Protein AF-A0A1Y3AWX9-F1 (afdb_monomer)

Organism: Euroglyphus maynei (NCBI:txid6958)

Secondary structure (DSSP, 8-state):
-HHHHHHHHHHHT---TTS-TT---S-------HHHHHHHHHHTT---SSPPPTT-EEEEEEE-SSTTSPPEEEEEEE--TT---PEEE--TTSPSS-BHHHHHHHHGGG--S-HHHHHHHHS---GGG--

Solvent-accessible surface area (backbone atoms only — not comparable to full-atom values): 8234 Å² total; per-residue (Å²): 115,81,37,51,55,48,44,50,50,53,59,76,70,44,88,50,86,81,68,50,103,68,70,83,68,95,73,86,86,83,88,82,58,48,69,55,53,46,50,52,31,43,78,52,66,60,53,85,89,64,84,54,40,75,75,40,42,80,46,80,45,81,46,62,91,47,98,88,46,81,40,31,50,49,39,32,38,28,65,40,70,94,52,93,72,58,44,78,55,72,42,79,72,33,62,86,82,23,32,44,70,45,44,52,61,57,46,48,91,50,38,62,90,50,63,68,62,48,45,62,68,76,65,58,72,74,68,80,80,81,113

Sequence (131 aa):
MFGEIFQQLNVHFGNDSSQSKNNLHQIYIYSTHDEWLAQFLSAMKVYNNIPPSFGATVMLEVYQHSPNDEPYFKGFYLNATETQHAYPLQFPDCTEPCTLSKFHQSIKDLIIEDPEKLLKHECYIDIKKCL

InterPro domains:
  IPR000560 Histidine phosphatase superfamily, clade-2 [PF00328] (4-74)
  IPR029033 Histidine phosphatase superfamily [G3DSA:3.40.50.1240] (1-126)
  IPR029033 Histidine phosphatase superfamily [SSF53254] (2-120)
  IPR050645 Histidine Acid Phosphatase [PTHR11567] (17-130)

Mean predicted aligned error: 7.86 Å

Radius of gyration: 17.34 Å; Cα contacts (8 Å, |Δi|>4): 131; chains: 1; bounding box: 55×42×38 Å

pLDDT: mean 83.25, std 14.37, range [39.47, 96.25]

Structure (mmCIF, N/CA/C/O backbone):
data_AF-A0A1Y3AWX9-F1
#
_entry.id   AF-A0A1Y3AWX9-F1
#
loop_
_atom_site.group_PDB
_atom_site.id
_atom_site.type_symbol
_atom_site.label_atom_id
_atom_site.label_alt_id
_atom_site.label_comp_id
_atom_site.label_asym_id
_atom_site.label_entity_id
_atom_site.label_seq_id
_atom_site.pdbx_PDB_ins_code
_atom_site.Cartn_x
_atom_site.Cartn_y
_atom_site.Cartn_z
_atom_site.occupancy
_atom_site.B_iso_or_equiv
_atom_site.auth_seq_id
_atom_site.auth_comp_id
_atom_site.auth_asym_id
_atom_site.auth_atom_id
_atom_site.pdbx_PDB_model_num
ATOM 1 N N . MET A 1 1 ? 12.159 -1.700 9.898 1.00 54.50 1 MET A N 1
ATOM 2 C CA . MET A 1 1 ? 11.717 -0.805 8.814 1.00 54.50 1 MET A CA 1
ATOM 3 C C . MET A 1 1 ? 10.482 -1.338 8.057 1.00 54.50 1 MET A C 1
ATOM 5 O O . MET A 1 1 ? 9.564 -0.553 7.897 1.00 54.50 1 MET A O 1
ATOM 9 N N . PHE A 1 2 ? 10.375 -2.612 7.600 1.00 65.06 2 PHE A N 1
ATOM 10 C CA . PHE A 1 2 ? 9.233 -3.014 6.731 1.00 65.06 2 PHE A CA 1
ATOM 11 C C . PHE A 1 2 ? 7.867 -2.947 7.419 1.00 65.06 2 PHE A C 1
ATOM 13 O O . PHE A 1 2 ? 6.954 -2.319 6.902 1.00 65.06 2 PHE A O 1
ATOM 20 N N . GLY A 1 3 ? 7.734 -3.498 8.624 1.00 68.69 3 GLY A N 1
ATOM 21 C CA . GLY A 1 3 ? 6.462 -3.418 9.352 1.00 68.69 3 GLY A CA 1
ATOM 22 C C . GLY A 1 3 ? 6.157 -2.051 9.975 1.00 68.69 3 GLY A C 1
ATOM 23 O O . GLY A 1 3 ? 5.026 -1.811 10.387 1.00 68.69 3 GLY A O 1
ATOM 24 N N . GLU A 1 4 ? 7.124 -1.126 10.018 1.00 81.75 4 GLU A N 1
ATOM 25 C CA . GLU A 1 4 ? 6.896 0.209 10.593 1.00 81.75 4 GLU A CA 1
ATOM 26 C C . GLU A 1 4 ? 5.919 1.019 9.740 1.00 81.75 4 GLU A C 1
ATOM 28 O O . GLU A 1 4 ? 5.106 1.753 10.295 1.00 81.75 4 GLU A O 1
ATOM 33 N N . ILE A 1 5 ? 5.928 0.857 8.408 1.00 87.50 5 ILE A N 1
ATOM 34 C CA . ILE A 1 5 ? 4.991 1.594 7.551 1.00 87.50 5 ILE A CA 1
ATOM 35 C C . ILE A 1 5 ? 3.543 1.215 7.865 1.00 87.50 5 ILE A C 1
ATOM 37 O O . ILE A 1 5 ? 2.705 2.099 7.974 1.00 87.50 5 ILE A O 1
ATOM 41 N N . PHE A 1 6 ? 3.246 -0.064 8.111 1.00 88.06 6 PHE A N 1
ATOM 42 C CA . PHE A 1 6 ? 1.893 -0.503 8.463 1.00 88.06 6 PHE A CA 1
ATOM 43 C C . PHE A 1 6 ? 1.445 0.045 9.815 1.00 88.06 6 PHE A C 1
ATOM 45 O O . PHE A 1 6 ? 0.286 0.427 9.965 1.00 88.06 6 PHE A O 1
ATOM 52 N N . GLN A 1 7 ? 2.367 0.177 10.771 1.00 86.31 7 G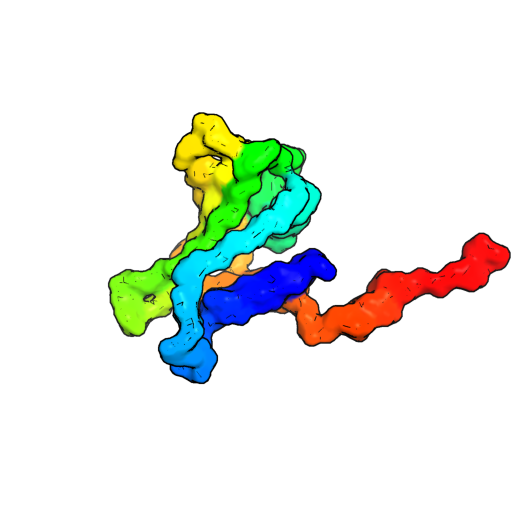LN A N 1
ATOM 53 C CA . GLN A 1 7 ? 2.091 0.869 12.027 1.00 86.31 7 GLN A CA 1
ATOM 54 C C . GLN A 1 7 ? 1.770 2.354 11.792 1.00 86.31 7 GLN A C 1
ATOM 56 O O . GLN A 1 7 ? 0.790 2.855 12.339 1.00 86.31 7 GLN A O 1
ATOM 61 N N . GLN A 1 8 ? 2.542 3.046 10.947 1.00 86.94 8 GLN A N 1
ATOM 62 C CA . GLN A 1 8 ? 2.285 4.449 10.597 1.00 86.94 8 GLN A CA 1
ATOM 63 C C . GLN A 1 8 ? 0.937 4.621 9.887 1.00 86.94 8 GLN A C 1
ATOM 65 O O . GLN A 1 8 ? 0.170 5.507 10.248 1.00 86.94 8 GLN A O 1
ATOM 70 N N . LEU A 1 9 ? 0.606 3.748 8.931 1.00 87.56 9 LEU A N 1
ATOM 71 C CA . LEU A 1 9 ? -0.694 3.758 8.254 1.00 87.56 9 LEU A CA 1
ATOM 72 C C . LEU A 1 9 ? -1.840 3.529 9.244 1.00 87.56 9 LEU A C 1
ATOM 74 O O . LEU A 1 9 ? -2.855 4.216 9.174 1.00 87.56 9 LEU A O 1
ATOM 78 N N . ASN A 1 10 ? -1.669 2.614 10.201 1.00 85.31 10 ASN A N 1
ATOM 79 C CA . ASN A 1 10 ? -2.667 2.360 11.235 1.00 85.31 10 ASN A CA 1
ATOM 80 C C . ASN A 1 10 ? -2.913 3.586 12.131 1.00 85.31 10 ASN A C 1
ATOM 82 O O . ASN A 1 10 ? -4.044 3.814 12.552 1.00 85.31 10 ASN A O 1
ATOM 86 N N . VAL A 1 11 ? -1.874 4.381 12.403 1.00 83.25 11 VAL A N 1
ATOM 87 C CA . VAL A 1 11 ? -1.985 5.633 13.166 1.00 83.25 11 VAL A CA 1
ATOM 88 C C . VAL A 1 11 ? -2.605 6.748 12.319 1.00 83.25 11 VAL A C 1
ATOM 90 O O . VAL A 1 11 ? -3.554 7.387 12.760 1.00 83.25 11 VAL A O 1
ATOM 93 N N . HIS A 1 12 ? -2.112 6.972 11.099 1.00 85.75 12 HIS A N 1
ATOM 94 C CA . HIS A 1 12 ? -2.542 8.089 10.250 1.00 85.75 12 HIS A CA 1
ATOM 95 C C . HIS A 1 12 ? -3.949 7.923 9.676 1.00 85.75 12 HIS A C 1
ATOM 97 O O . HIS A 1 12 ? -4.635 8.918 9.459 1.00 85.75 12 HIS A O 1
ATOM 103 N N . PHE A 1 13 ? -4.392 6.686 9.452 1.00 81.75 13 PHE A N 1
ATOM 104 C CA . PHE A 1 13 ? -5.765 6.396 9.042 1.00 81.75 13 PHE A CA 1
ATOM 105 C C . PHE A 1 13 ? -6.683 6.050 10.218 1.00 81.75 13 PHE A C 1
ATOM 107 O O . PHE A 1 13 ? -7.870 5.827 10.011 1.00 81.75 13 PHE A O 1
ATOM 114 N N . GLY A 1 14 ? -6.161 6.000 11.447 1.00 68.00 14 GLY A N 1
ATOM 115 C CA . GLY A 1 14 ? -6.924 5.638 12.633 1.00 68.00 14 GLY A CA 1
ATOM 116 C C . GLY A 1 14 ? -8.053 6.626 12.936 1.00 68.00 14 GLY A C 1
ATOM 117 O O . GLY A 1 14 ? -7.897 7.841 12.848 1.00 68.00 14 GLY A O 1
ATOM 118 N N . ASN A 1 15 ? -9.196 6.084 13.352 1.00 56.69 15 ASN A N 1
ATOM 119 C CA . ASN A 1 15 ? -10.445 6.808 13.606 1.00 56.69 15 ASN A CA 1
ATOM 120 C C . ASN A 1 15 ? -10.438 7.624 14.915 1.00 56.69 15 ASN A C 1
ATOM 122 O O . ASN A 1 15 ? -11.481 7.821 15.541 1.00 56.69 15 ASN A O 1
ATOM 126 N N . ASP A 1 16 ? -9.265 8.020 15.407 1.00 49.62 16 ASP A N 1
ATOM 127 C CA . ASP A 1 16 ? -9.138 8.548 16.754 1.00 49.62 16 ASP A CA 1
ATOM 128 C C . ASP A 1 16 ? -9.564 10.022 16.797 1.00 49.62 16 ASP A C 1
ATOM 130 O O . ASP A 1 16 ? -8.761 10.952 16.811 1.00 49.62 16 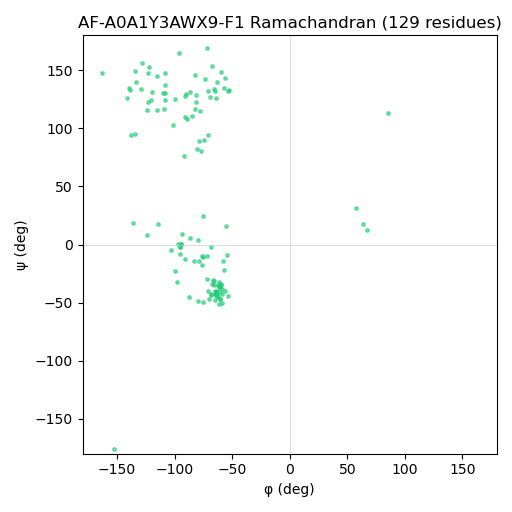ASP A O 1
ATOM 134 N N . SER A 1 17 ? -10.878 10.228 16.888 1.00 47.28 17 SER A N 1
ATOM 135 C CA . SER A 1 17 ? -11.524 11.484 17.285 1.00 47.28 17 SER A CA 1
ATOM 136 C C . SER A 1 17 ? -11.035 12.021 18.646 1.00 47.28 17 SER A C 1
ATOM 138 O O . SER A 1 17 ? -11.353 13.156 19.011 1.00 47.28 17 SER A O 1
ATOM 140 N N . SER A 1 18 ? -10.242 11.237 19.388 1.00 43.91 18 SER A N 1
ATOM 141 C CA . SER A 1 18 ? -9.577 11.604 20.643 1.00 43.91 18 SER A CA 1
ATOM 142 C C . SER A 1 18 ? -8.096 11.977 20.460 1.00 43.91 18 SER A C 1
ATOM 144 O O . SER A 1 18 ? -7.579 12.758 21.263 1.00 43.91 18 SER A O 1
ATOM 146 N N . GLN A 1 19 ? -7.421 11.534 19.390 1.00 47.47 19 GLN A N 1
ATOM 147 C CA . GLN A 1 19 ? -6.085 12.012 19.009 1.00 47.47 19 GLN A CA 1
ATOM 148 C C . GLN A 1 19 ? -6.195 13.186 18.044 1.00 47.47 19 GLN A C 1
ATOM 150 O O . GLN A 1 19 ? -5.890 13.151 16.857 1.00 47.47 19 GLN A O 1
ATOM 155 N N . SER A 1 20 ? -6.530 14.300 18.683 1.00 42.69 20 SER A N 1
ATOM 156 C CA . SER A 1 20 ? -6.218 15.654 18.271 1.00 42.69 20 SER A CA 1
ATOM 157 C C . SER A 1 20 ? -7.192 16.306 17.282 1.00 42.69 20 SER A C 1
ATOM 159 O O . SER A 1 20 ? -7.172 16.134 16.068 1.00 42.69 20 SER A O 1
ATOM 161 N N . LYS A 1 21 ? -7.866 17.325 17.812 1.00 44.03 21 LYS A N 1
ATOM 162 C CA . LYS A 1 21 ? -8.189 18.562 17.087 1.00 44.03 21 LYS A CA 1
ATOM 163 C C . LYS A 1 21 ? -6.942 19.271 16.484 1.00 44.03 21 LYS A C 1
ATOM 165 O O . LYS A 1 21 ? -7.041 20.442 16.148 1.00 44.03 21 LYS A O 1
ATOM 170 N N . ASN A 1 22 ? -5.788 18.593 16.371 1.00 49.28 22 ASN A N 1
ATOM 171 C CA . ASN A 1 22 ? -4.494 19.091 15.891 1.00 49.28 22 ASN A CA 1
ATOM 172 C C . ASN A 1 22 ? -3.790 18.111 14.918 1.00 49.28 22 ASN A C 1
ATOM 174 O O . ASN A 1 22 ? -2.585 18.247 14.705 1.00 49.28 22 ASN A O 1
ATOM 178 N N . ASN A 1 23 ? -4.491 17.149 14.299 1.00 55.25 23 ASN A N 1
ATOM 179 C CA . ASN A 1 23 ? -3.938 16.377 13.182 1.00 55.25 23 ASN A CA 1
ATOM 180 C C . ASN A 1 23 ? -4.013 17.278 11.943 1.00 55.25 23 ASN A C 1
ATOM 182 O O . ASN A 1 23 ? -4.962 17.256 11.168 1.00 55.25 23 ASN A O 1
ATOM 186 N N . LEU A 1 24 ? -3.031 18.177 11.850 1.00 59.50 24 LEU A N 1
ATOM 187 C CA . LEU A 1 24 ? -2.962 19.289 10.897 1.00 59.50 24 LEU A CA 1
ATOM 188 C C . LEU A 1 24 ? -2.685 18.853 9.448 1.00 59.50 24 LEU A C 1
ATOM 190 O O . LEU A 1 24 ? -2.769 19.682 8.544 1.00 59.50 24 LEU A O 1
ATOM 194 N N . HIS A 1 25 ? -2.332 17.587 9.214 1.00 67.69 25 HIS A N 1
ATOM 195 C CA . HIS A 1 25 ? -1.835 17.124 7.921 1.00 67.69 25 HIS A CA 1
ATOM 196 C C . HIS A 1 25 ? -2.859 16.231 7.224 1.00 67.69 25 HIS A C 1
ATOM 198 O O . HIS A 1 25 ? -3.188 15.149 7.695 1.00 67.69 25 HIS A O 1
ATOM 204 N N . GLN A 1 26 ? -3.336 16.693 6.069 1.00 81.75 26 GLN A N 1
ATOM 205 C CA . GLN A 1 26 ? -4.237 15.938 5.192 1.00 81.75 26 GLN A CA 1
ATOM 206 C C . GLN A 1 26 ? -3.485 14.956 4.278 1.00 81.75 26 GLN A C 1
ATOM 208 O O . GLN A 1 26 ? -4.105 14.105 3.651 1.00 81.75 26 GLN A O 1
ATOM 213 N N . ILE A 1 27 ? -2.159 15.099 4.166 1.00 89.62 27 ILE A N 1
ATOM 214 C CA . ILE A 1 27 ? -1.306 14.337 3.249 1.00 89.62 27 ILE A CA 1
ATOM 215 C C . ILE A 1 27 ? -0.006 13.970 3.969 1.00 89.62 27 ILE A C 1
ATOM 217 O O . ILE A 1 27 ? 0.632 14.828 4.581 1.00 89.62 27 ILE A O 1
ATOM 221 N N . TYR A 1 28 ? 0.406 12.710 3.828 1.00 91.19 28 TYR A N 1
ATOM 222 C CA . TYR A 1 28 ? 1.695 12.188 4.276 1.00 91.19 28 TYR A CA 1
ATOM 223 C C . TYR A 1 28 ? 2.463 11.657 3.064 1.00 91.19 28 TYR A C 1
ATOM 225 O O . TYR A 1 28 ? 1.908 10.908 2.262 1.00 91.19 28 TYR A O 1
ATOM 233 N N . ILE A 1 29 ? 3.731 12.050 2.920 1.00 92.94 29 ILE A N 1
ATOM 234 C CA . ILE A 1 29 ? 4.584 11.647 1.794 1.00 92.94 29 ILE A CA 1
ATOM 235 C C . ILE A 1 29 ? 5.808 10.921 2.340 1.00 92.94 29 ILE A C 1
ATOM 237 O O . ILE A 1 29 ? 6.559 11.476 3.143 1.00 92.94 29 ILE A O 1
ATOM 241 N N . TYR A 1 30 ? 6.025 9.698 1.861 1.00 92.19 30 TYR A N 1
ATOM 242 C CA . TYR A 1 30 ? 7.175 8.869 2.205 1.00 92.19 30 TYR A CA 1
ATOM 243 C C . TYR A 1 30 ? 8.022 8.650 0.955 1.00 92.19 30 TYR A C 1
ATOM 245 O O . TYR A 1 30 ? 7.563 8.041 -0.009 1.00 92.19 30 TYR A O 1
ATOM 253 N N . SER A 1 31 ? 9.256 9.153 0.967 1.00 92.94 31 SER A N 1
ATOM 254 C CA . SER A 1 31 ? 10.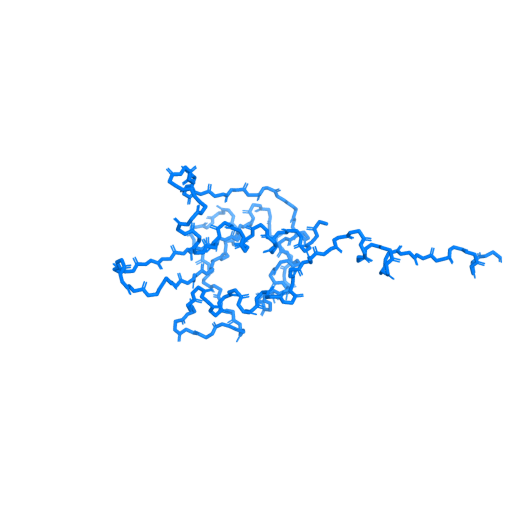229 8.871 -0.091 1.00 92.94 31 SER A CA 1
ATOM 255 C C . SER A 1 31 ? 10.973 7.582 0.235 1.00 92.94 31 SER A C 1
ATOM 257 O O . SER A 1 31 ? 11.432 7.407 1.364 1.00 92.94 31 SER A O 1
ATOM 259 N N . THR A 1 32 ? 11.072 6.675 -0.733 1.00 91.75 32 THR A N 1
ATOM 260 C CA . THR A 1 32 ? 11.671 5.352 -0.537 1.00 91.75 32 THR A CA 1
ATOM 261 C C . THR A 1 32 ? 12.269 4.798 -1.836 1.00 91.75 32 THR A C 1
ATOM 263 O O . THR A 1 32 ? 12.289 5.490 -2.855 1.00 91.75 32 THR A O 1
ATOM 266 N N . HIS A 1 33 ? 12.774 3.565 -1.788 1.00 92.12 33 HIS A N 1
ATOM 267 C CA . HIS A 1 33 ? 13.338 2.836 -2.925 1.00 92.12 33 HIS A CA 1
ATOM 268 C C . HIS A 1 33 ? 12.309 1.891 -3.571 1.00 92.12 33 HIS A C 1
ATOM 270 O O . HIS A 1 33 ? 11.259 1.585 -3.005 1.00 92.12 33 HIS A O 1
ATOM 276 N N . ASP A 1 34 ? 12.596 1.421 -4.776 1.00 92.94 34 ASP A N 1
ATOM 277 C CA . ASP A 1 34 ? 11.750 0.497 -5.532 1.00 92.94 34 ASP A CA 1
ATOM 278 C C . ASP A 1 34 ? 11.532 -0.837 -4.804 1.00 92.94 34 ASP A C 1
ATOM 280 O O . ASP A 1 34 ? 10.405 -1.345 -4.805 1.00 92.94 34 ASP A O 1
ATOM 284 N N . GLU A 1 35 ? 12.534 -1.369 -4.090 1.00 92.75 35 GLU A N 1
ATOM 285 C CA . GLU A 1 35 ? 12.346 -2.605 -3.318 1.00 92.75 35 GLU A CA 1
ATOM 286 C C . GLU A 1 35 ? 11.280 -2.450 -2.229 1.00 92.75 35 GLU A C 1
ATOM 288 O O . GLU A 1 35 ? 10.549 -3.397 -1.938 1.00 92.75 35 GLU A O 1
ATOM 293 N N . TRP A 1 36 ? 11.146 -1.253 -1.657 1.00 92.50 36 TRP A N 1
ATOM 294 C CA . TRP A 1 36 ? 10.123 -0.960 -0.655 1.00 92.50 36 TRP A CA 1
ATOM 295 C C . TRP A 1 36 ? 8.722 -0.969 -1.236 1.00 92.50 36 TRP A C 1
ATOM 297 O O . TRP A 1 36 ? 7.813 -1.541 -0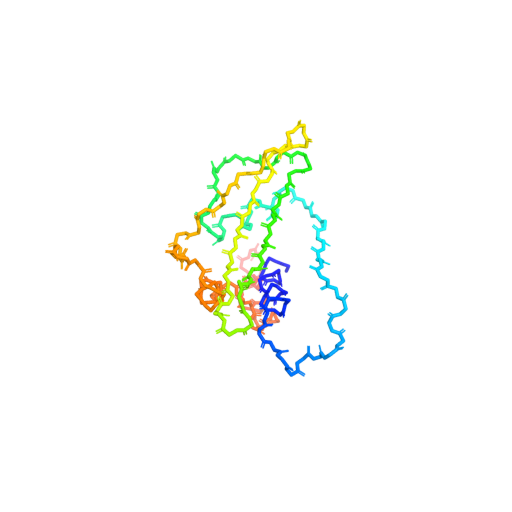.636 1.00 92.50 36 TRP A O 1
ATOM 307 N N . LEU A 1 37 ? 8.546 -0.362 -2.408 1.00 94.25 37 LEU A N 1
ATOM 308 C CA . LEU A 1 37 ? 7.265 -0.375 -3.106 1.00 94.25 37 LEU A CA 1
ATOM 309 C C . LEU A 1 37 ? 6.887 -1.803 -3.509 1.00 94.25 37 LEU A C 1
ATOM 311 O O . LEU A 1 37 ? 5.750 -2.215 -3.287 1.00 94.25 37 LEU A O 1
ATOM 315 N N . ALA A 1 38 ? 7.840 -2.584 -4.026 1.00 95.06 38 ALA A N 1
ATOM 316 C CA . ALA A 1 38 ? 7.616 -3.985 -4.371 1.00 95.06 38 ALA A CA 1
ATOM 317 C C . ALA A 1 38 ? 7.202 -4.816 -3.145 1.00 95.06 38 ALA A C 1
ATOM 319 O O . ALA A 1 38 ? 6.215 -5.551 -3.199 1.00 95.06 38 ALA A O 1
ATOM 320 N N . GLN A 1 39 ? 7.906 -4.667 -2.018 1.00 93.81 39 GLN A N 1
ATOM 321 C CA . GLN A 1 39 ? 7.564 -5.359 -0.773 1.00 93.81 39 GLN A CA 1
ATOM 322 C C . GLN A 1 39 ? 6.194 -4.927 -0.238 1.00 93.81 39 GLN A C 1
ATOM 324 O O . GLN A 1 39 ? 5.403 -5.784 0.151 1.00 93.81 39 GLN A O 1
ATOM 329 N N . PHE A 1 40 ? 5.877 -3.627 -0.262 1.00 93.56 40 PHE A N 1
ATOM 330 C CA . PHE A 1 40 ? 4.584 -3.111 0.190 1.00 93.56 40 PHE A CA 1
ATOM 331 C C . PHE A 1 40 ? 3.436 -3.687 -0.645 1.00 93.56 40 PHE A C 1
ATOM 333 O O . PHE A 1 40 ? 2.493 -4.259 -0.099 1.00 93.56 40 PHE A O 1
ATOM 340 N N . LEU A 1 41 ? 3.544 -3.601 -1.975 1.00 94.81 41 LEU A N 1
ATOM 341 C CA . LEU A 1 41 ? 2.559 -4.165 -2.898 1.00 94.81 41 LEU A CA 1
ATOM 342 C C . LEU A 1 41 ? 2.427 -5.683 -2.713 1.00 94.81 41 LEU A C 1
ATOM 344 O O . LEU A 1 41 ? 1.329 -6.223 -2.841 1.00 94.81 41 LEU A O 1
ATOM 348 N N . SER A 1 42 ? 3.525 -6.374 -2.395 1.00 95.00 42 SER A N 1
ATOM 349 C CA . SER A 1 42 ? 3.539 -7.820 -2.163 1.00 95.00 42 SER A CA 1
ATOM 350 C C . SER A 1 42 ? 2.816 -8.193 -0.868 1.00 95.00 42 SER A C 1
ATOM 352 O O . SER A 1 42 ? 1.941 -9.057 -0.885 1.00 95.00 42 SER A O 1
ATOM 354 N N . ALA A 1 43 ? 3.091 -7.487 0.233 1.00 93.06 43 ALA A N 1
ATOM 355 C CA . ALA A 1 43 ? 2.394 -7.683 1.505 1.00 93.06 43 ALA A CA 1
ATOM 356 C C . ALA A 1 43 ? 0.890 -7.393 1.393 1.00 93.06 43 ALA A C 1
ATOM 358 O O . ALA A 1 43 ? 0.078 -8.112 1.966 1.00 93.06 43 ALA A O 1
ATOM 359 N N . MET A 1 44 ? 0.518 -6.405 0.574 1.00 91.88 44 MET A N 1
ATOM 360 C CA . MET A 1 44 ? -0.874 -6.094 0.236 1.00 91.88 44 MET A CA 1
ATOM 361 C C . MET A 1 44 ? -1.475 -7.021 -0.839 1.00 91.88 44 MET A C 1
ATOM 363 O O . MET A 1 44 ? -2.615 -6.816 -1.253 1.00 91.88 44 MET A O 1
ATOM 367 N N . LYS A 1 45 ? -0.727 -8.037 -1.299 1.00 94.31 45 LYS A N 1
ATOM 368 C CA . LYS A 1 45 ? -1.130 -9.050 -2.294 1.00 94.31 45 LYS A CA 1
ATOM 369 C C . LYS A 1 45 ? -1.576 -8.476 -3.648 1.00 94.31 45 LYS A C 1
ATOM 371 O O . LYS A 1 45 ? -2.411 -9.063 -4.331 1.00 94.31 45 LYS A O 1
ATOM 376 N N . VAL A 1 46 ? -1.000 -7.344 -4.049 1.00 94.75 46 VAL A N 1
ATOM 377 C CA . VAL A 1 46 ? -1.301 -6.632 -5.308 1.00 94.75 46 VAL A CA 1
ATOM 378 C C . VAL A 1 46 ? -0.065 -6.406 -6.185 1.00 94.75 46 VAL A C 1
ATOM 380 O O . VAL A 1 46 ? -0.130 -5.705 -7.194 1.00 94.75 46 VAL A O 1
ATOM 383 N N . TYR A 1 47 ? 1.078 -6.991 -5.823 1.00 95.81 47 TYR A N 1
ATOM 384 C CA . TYR A 1 47 ? 2.292 -6.911 -6.630 1.00 95.81 47 TYR A CA 1
ATOM 385 C C . TYR A 1 47 ? 2.170 -7.736 -7.912 1.00 95.81 47 TYR A C 1
ATOM 387 O O . TYR A 1 47 ? 1.788 -8.904 -7.896 1.00 95.81 47 TYR A O 1
ATOM 395 N N . ASN A 1 48 ? 2.543 -7.130 -9.036 1.00 93.75 48 ASN A N 1
ATOM 396 C CA . ASN A 1 48 ? 2.445 -7.730 -10.365 1.00 93.75 48 ASN A CA 1
ATOM 397 C C . ASN A 1 48 ? 3.736 -8.440 -10.821 1.00 93.75 48 ASN A C 1
ATOM 399 O O . ASN A 1 48 ? 3.827 -8.832 -11.981 1.00 93.75 48 ASN A O 1
ATOM 403 N N . ASN A 1 49 ? 4.726 -8.608 -9.936 1.00 94.88 49 ASN A N 1
ATOM 404 C CA . ASN A 1 49 ? 6.049 -9.175 -10.239 1.00 94.88 49 ASN A CA 1
ATOM 405 C C . ASN A 1 49 ? 6.901 -8.358 -11.224 1.00 94.88 49 ASN A C 1
ATOM 407 O O . ASN A 1 49 ? 7.877 -8.877 -11.765 1.00 94.88 49 ASN A O 1
ATOM 411 N N . ILE A 1 50 ? 6.564 -7.085 -11.438 1.00 94.38 50 ILE A N 1
ATOM 412 C CA . ILE A 1 50 ? 7.354 -6.158 -12.248 1.00 94.38 50 ILE A CA 1
ATOM 413 C C . ILE A 1 50 ? 8.007 -5.142 -11.303 1.00 94.38 50 ILE A C 1
ATOM 415 O O . ILE A 1 50 ? 7.281 -4.482 -10.556 1.00 94.38 50 ILE A O 1
ATOM 419 N N . PRO A 1 51 ? 9.344 -4.985 -11.336 1.00 93.88 51 PRO A N 1
ATOM 420 C CA . PRO A 1 51 ? 10.031 -3.982 -10.532 1.00 93.88 51 PRO A CA 1
ATOM 421 C C . PRO A 1 51 ? 9.432 -2.580 -10.739 1.00 93.88 51 PRO A C 1
ATOM 423 O O . PRO A 1 51 ? 9.205 -2.189 -11.891 1.00 93.88 51 PRO A O 1
ATOM 426 N N . PRO A 1 52 ? 9.158 -1.820 -9.662 1.00 95.06 52 PRO A N 1
ATOM 427 C CA . PRO A 1 52 ? 8.672 -0.450 -9.775 1.00 95.06 52 PRO A CA 1
ATOM 428 C C . PRO A 1 52 ? 9.631 0.422 -10.590 1.00 95.06 52 PRO A C 1
ATOM 430 O O . PRO A 1 52 ? 10.844 0.371 -10.398 1.00 95.06 52 PRO A O 1
ATOM 433 N N . SER A 1 53 ? 9.099 1.226 -11.513 1.00 92.88 53 SER A N 1
ATOM 434 C CA . SER A 1 53 ? 9.930 2.150 -12.284 1.00 92.88 53 SER A CA 1
ATOM 435 C C . SER A 1 53 ? 10.410 3.315 -11.418 1.00 92.88 53 SER A C 1
ATOM 437 O O . SER A 1 53 ? 9.866 3.598 -10.347 1.00 92.88 53 SER A O 1
ATOM 439 N N . PHE A 1 54 ? 11.358 4.094 -11.941 1.00 92.25 54 PHE A N 1
ATOM 440 C CA . PHE A 1 54 ? 11.710 5.375 -11.336 1.00 92.25 54 PHE A CA 1
ATOM 441 C C . PHE A 1 54 ? 10.478 6.268 -11.155 1.00 92.25 54 PHE A C 1
ATOM 443 O O . PHE A 1 54 ? 9.667 6.423 -12.070 1.00 92.25 54 PHE A O 1
ATOM 450 N N . GLY A 1 55 ? 10.350 6.831 -9.951 1.00 91.44 55 GLY A N 1
ATOM 451 C CA . GLY A 1 55 ? 9.242 7.703 -9.562 1.00 91.44 55 GLY A CA 1
ATOM 452 C C . GLY A 1 55 ? 7.875 7.018 -9.475 1.00 91.44 55 GLY A C 1
ATOM 453 O O . GLY A 1 55 ? 6.864 7.714 -9.366 1.00 91.44 55 GLY A O 1
ATOM 454 N N . ALA A 1 56 ? 7.821 5.682 -9.502 1.00 94.56 56 ALA A N 1
ATOM 455 C CA . ALA A 1 56 ? 6.597 4.963 -9.191 1.00 94.56 56 ALA A CA 1
ATOM 456 C C . ALA A 1 56 ? 6.087 5.355 -7.794 1.00 94.56 56 ALA A C 1
ATOM 458 O O . ALA A 1 56 ? 6.868 5.603 -6.875 1.00 94.56 56 ALA A O 1
ATOM 459 N N . THR A 1 57 ? 4.770 5.449 -7.642 1.00 95.25 57 THR A N 1
ATOM 460 C CA . THR A 1 57 ? 4.134 5.973 -6.427 1.00 95.25 57 THR A CA 1
ATOM 461 C C . THR A 1 57 ? 2.922 5.128 -6.069 1.00 95.25 57 THR A C 1
ATOM 463 O O . THR A 1 57 ? 2.079 4.845 -6.919 1.00 95.25 57 THR A O 1
ATOM 466 N N . VAL A 1 58 ? 2.810 4.747 -4.797 1.00 95.44 58 VAL A N 1
ATOM 467 C CA . VAL A 1 58 ? 1.587 4.167 -4.234 1.00 95.44 58 VAL A CA 1
ATOM 468 C C . VAL A 1 58 ? 0.847 5.261 -3.478 1.00 95.44 58 VAL A C 1
ATOM 470 O O . VAL A 1 58 ? 1.409 5.902 -2.593 1.00 95.44 58 VAL A O 1
ATOM 473 N N . MET A 1 59 ? -0.413 5.470 -3.835 1.00 95.31 59 MET A N 1
ATOM 474 C CA . MET A 1 59 ? -1.305 6.433 -3.200 1.00 95.31 59 MET A CA 1
ATOM 475 C C . MET A 1 59 ? -2.368 5.677 -2.418 1.00 95.31 59 MET A C 1
ATOM 477 O O . MET A 1 59 ? -3.002 4.769 -2.952 1.00 95.31 59 MET A O 1
ATOM 481 N N . LEU A 1 60 ? -2.564 6.057 -1.161 1.00 94.25 60 LEU A N 1
ATOM 482 C CA . LEU A 1 60 ? -3.549 5.465 -0.268 1.00 94.25 60 LEU A CA 1
ATOM 483 C C . LEU A 1 60 ? -4.464 6.580 0.229 1.00 94.25 60 LEU A C 1
ATOM 485 O O . LEU A 1 60 ? -3.990 7.562 0.798 1.00 94.25 60 LEU A O 1
ATOM 489 N N . GLU A 1 61 ? -5.759 6.438 -0.008 1.00 93.19 61 GLU A N 1
ATOM 490 C CA . GLU A 1 61 ? -6.735 7.506 0.170 1.00 93.19 61 GLU A CA 1
ATOM 491 C C . GLU A 1 61 ? -7.913 7.018 1.014 1.00 93.19 61 GLU A C 1
ATOM 493 O O . GLU A 1 61 ? -8.472 5.944 0.775 1.00 93.19 61 GLU A O 1
ATOM 498 N N . VAL A 1 62 ? -8.306 7.834 1.992 1.00 91.25 62 VAL A N 1
ATOM 499 C CA . VAL A 1 62 ? -9.489 7.610 2.825 1.00 91.25 62 VAL A CA 1
ATOM 500 C C . VAL A 1 62 ? -10.550 8.624 2.431 1.00 91.25 62 VAL A C 1
ATOM 502 O O . VAL A 1 62 ? -10.296 9.824 2.359 1.00 91.25 62 VAL A O 1
ATOM 505 N N . TYR A 1 63 ? -11.751 8.129 2.188 1.00 90.31 63 TYR A N 1
ATOM 506 C CA . TYR A 1 63 ? -12.892 8.907 1.748 1.00 90.31 63 TYR A CA 1
ATOM 507 C C . TYR A 1 63 ? -14.053 8.734 2.716 1.00 90.31 63 TYR A C 1
ATOM 509 O O . TYR A 1 63 ? -14.269 7.653 3.256 1.00 90.31 63 TYR A O 1
ATOM 517 N N . GLN A 1 64 ? -14.860 9.778 2.869 1.00 88.44 64 GLN A N 1
ATOM 518 C CA . GLN A 1 64 ? -16.096 9.726 3.635 1.00 88.44 64 GLN A CA 1
ATOM 519 C C . GLN A 1 64 ? -17.154 10.557 2.906 1.00 88.44 64 GLN A C 1
ATOM 521 O O . GLN A 1 64 ? -16.899 11.707 2.555 1.00 88.44 64 GLN A O 1
ATOM 526 N N . HIS A 1 65 ? -18.317 9.965 2.622 1.00 86.50 65 HIS A N 1
ATOM 527 C CA . HIS A 1 65 ? -19.368 10.646 1.861 1.00 86.50 65 HIS A CA 1
ATOM 528 C C . HIS A 1 65 ? -20.167 11.617 2.741 1.00 86.50 65 HIS A C 1
ATOM 530 O O . HIS A 1 65 ? -20.316 12.785 2.388 1.00 86.50 65 HIS A O 1
ATOM 536 N N . SER A 1 66 ? -20.616 11.153 3.908 1.00 88.50 66 SER A N 1
ATOM 537 C CA . SER A 1 66 ? -21.249 11.971 4.947 1.00 88.50 66 SER A CA 1
ATOM 538 C C . SER A 1 66 ? -20.588 11.743 6.309 1.00 88.50 66 SER A C 1
ATOM 540 O O . SER A 1 66 ? -20.073 10.654 6.545 1.00 88.50 66 SER A O 1
ATOM 542 N N . PRO A 1 67 ? -20.664 12.693 7.263 1.00 82.38 67 PRO A N 1
ATOM 543 C CA . PRO A 1 67 ? -20.052 12.544 8.593 1.00 82.38 67 PRO A CA 1
ATOM 544 C C . PRO A 1 67 ? -20.504 11.309 9.392 1.00 82.38 67 PRO A C 1
ATOM 546 O O . PRO A 1 67 ? -19.808 10.886 10.310 1.00 82.38 67 PRO A O 1
ATOM 549 N N . ASN A 1 68 ? -21.671 10.752 9.055 1.00 86.06 68 ASN A N 1
ATOM 550 C CA . ASN A 1 68 ? -22.239 9.565 9.695 1.00 86.06 68 ASN A CA 1
ATOM 551 C C . ASN A 1 68 ? -21.922 8.263 8.941 1.00 86.06 68 ASN A C 1
ATOM 553 O O . ASN A 1 68 ? -22.248 7.188 9.441 1.00 86.06 68 ASN A O 1
ATOM 557 N N . ASP A 1 69 ? -21.334 8.353 7.746 1.00 87.69 69 ASP A N 1
ATOM 558 C CA . ASP A 1 69 ? -20.977 7.186 6.948 1.00 87.69 69 ASP A CA 1
ATOM 559 C C . ASP A 1 69 ? -19.642 6.620 7.426 1.00 87.69 69 ASP A C 1
ATOM 561 O O . ASP A 1 69 ? -18.734 7.363 7.812 1.00 87.69 69 ASP A O 1
ATOM 565 N N . GLU A 1 70 ? -19.506 5.298 7.356 1.00 88.88 70 GLU A N 1
ATOM 566 C CA . GLU A 1 70 ? -18.222 4.639 7.573 1.00 88.88 70 GLU A CA 1
ATOM 567 C C . GLU A 1 70 ? -17.240 5.071 6.466 1.00 88.88 70 GLU A C 1
ATOM 569 O O . GLU A 1 70 ? -17.568 4.941 5.279 1.00 88.88 70 GLU A O 1
ATOM 574 N N . PRO A 1 71 ? -16.045 5.589 6.811 1.00 90.69 71 PRO A N 1
ATOM 575 C CA . PRO A 1 71 ? -15.040 5.913 5.812 1.00 90.69 71 PRO A CA 1
ATOM 576 C C . PRO A 1 71 ? -14.631 4.672 5.013 1.00 90.69 71 PRO A C 1
ATOM 578 O O . PRO A 1 71 ? -14.597 3.556 5.539 1.00 90.69 71 PRO A O 1
ATOM 581 N N . TYR A 1 72 ? -14.275 4.865 3.749 1.00 91.75 72 TYR A N 1
ATOM 582 C CA . TYR A 1 72 ? -13.775 3.809 2.876 1.00 91.75 72 TYR A CA 1
ATOM 583 C C . TYR A 1 72 ? -12.387 4.142 2.337 1.00 91.75 72 TYR A C 1
ATOM 585 O O . TYR A 1 72 ? -11.999 5.301 2.202 1.00 91.75 72 TYR A O 1
ATOM 593 N N . PHE A 1 73 ? -11.636 3.093 2.039 1.00 92.75 73 PHE A N 1
ATOM 594 C CA . PHE A 1 73 ? -10.245 3.123 1.638 1.00 92.75 73 PHE A CA 1
ATOM 595 C C . PHE A 1 73 ? -10.109 2.791 0.153 1.00 92.75 73 PHE A C 1
ATOM 597 O O . PHE A 1 73 ? -10.751 1.865 -0.346 1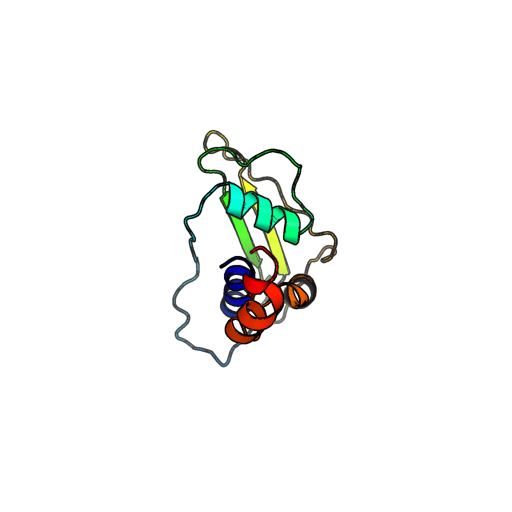.00 92.75 73 PHE A O 1
ATOM 604 N N . LYS A 1 74 ? -9.255 3.533 -0.553 1.00 93.69 74 LYS A N 1
ATOM 605 C CA . LYS A 1 74 ? -8.862 3.247 -1.936 1.00 93.69 74 LYS A CA 1
ATOM 606 C C . LYS A 1 74 ? -7.354 3.355 -2.088 1.00 93.69 74 LYS A C 1
ATOM 608 O O . LYS A 1 74 ? -6.729 4.258 -1.542 1.00 93.69 74 LYS A O 1
ATOM 613 N N . GLY A 1 75 ? -6.784 2.437 -2.859 1.00 94.75 75 GLY A N 1
ATOM 614 C CA . GLY A 1 75 ? -5.375 2.453 -3.224 1.00 94.75 75 GLY A CA 1
ATOM 615 C C . GLY A 1 75 ? -5.203 2.656 -4.720 1.00 94.75 75 GLY A C 1
ATOM 616 O O . GLY A 1 75 ? -5.985 2.134 -5.515 1.00 94.75 75 GLY A O 1
ATOM 617 N N . PHE A 1 76 ? -4.151 3.367 -5.104 1.00 95.75 76 PHE A N 1
ATOM 618 C CA . PHE A 1 76 ? -3.755 3.556 -6.492 1.00 95.75 76 PHE A CA 1
ATOM 619 C C . PHE A 1 76 ? -2.252 3.349 -6.650 1.00 95.75 76 PHE A C 1
ATOM 621 O O . PHE A 1 76 ? -1.470 3.631 -5.741 1.00 95.75 76 PHE A O 1
ATOM 628 N N . TYR A 1 77 ? -1.845 2.877 -7.822 1.00 96.25 77 TYR A N 1
ATOM 629 C CA . TYR A 1 77 ? -0.450 2.712 -8.192 1.00 96.25 77 TYR A CA 1
ATOM 630 C C . TYR A 1 77 ? -0.151 3.470 -9.478 1.00 96.25 77 TYR A C 1
ATOM 632 O O . TYR A 1 77 ? -0.682 3.162 -10.546 1.00 96.25 77 TYR A O 1
ATOM 640 N N . LEU A 1 78 ? 0.718 4.466 -9.370 1.00 95.25 78 LEU A N 1
ATOM 641 C CA . LEU A 1 78 ? 1.319 5.144 -10.501 1.00 95.25 78 LEU A CA 1
ATOM 642 C C . LEU A 1 78 ? 2.619 4.419 -10.844 1.00 95.25 78 LEU A C 1
ATOM 644 O O . LEU A 1 78 ? 3.580 4.466 -10.080 1.00 95.25 78 LEU A O 1
ATOM 648 N N . ASN A 1 79 ? 2.642 3.727 -11.978 1.00 91.94 79 ASN A N 1
ATOM 649 C CA . ASN A 1 79 ? 3.746 2.844 -12.354 1.00 91.94 79 ASN A CA 1
ATOM 650 C C . ASN A 1 79 ? 4.806 3.497 -13.255 1.00 91.94 79 ASN A C 1
ATOM 652 O O . ASN A 1 79 ? 5.721 2.791 -13.660 1.00 91.94 79 ASN A O 1
ATOM 656 N N . ALA A 1 80 ? 4.647 4.775 -13.613 1.00 86.56 80 ALA A N 1
ATOM 657 C CA . ALA A 1 80 ? 5.605 5.583 -14.364 1.00 86.56 80 ALA A CA 1
ATOM 658 C C . ALA A 1 80 ? 5.265 7.074 -14.204 1.00 86.56 80 ALA A C 1
ATOM 660 O O . ALA A 1 80 ? 4.097 7.443 -14.107 1.00 86.56 80 ALA A O 1
ATOM 661 N N . THR A 1 81 ? 6.275 7.943 -14.211 1.00 84.06 81 THR A N 1
ATOM 662 C CA . THR A 1 81 ? 6.101 9.404 -14.065 1.00 84.06 81 THR A CA 1
ATOM 663 C C . THR A 1 81 ? 5.595 10.091 -15.333 1.00 84.06 81 THR A C 1
ATOM 665 O O . THR A 1 81 ? 5.099 11.213 -15.282 1.00 84.06 81 THR A O 1
ATOM 668 N N . GLU A 1 82 ? 5.718 9.424 -16.476 1.00 83.94 82 GLU A N 1
ATOM 669 C CA . GLU A 1 82 ? 5.340 9.936 -17.799 1.00 83.94 82 GLU A CA 1
ATOM 670 C C . GLU A 1 82 ? 3.828 9.854 -18.054 1.00 83.94 82 GLU A C 1
ATOM 672 O O . GLU A 1 82 ? 3.313 10.472 -18.985 1.00 83.94 82 GLU A O 1
ATOM 677 N N . THR A 1 83 ? 3.107 9.090 -17.232 1.00 80.44 83 THR A N 1
ATOM 678 C CA . THR A 1 83 ? 1.656 8.929 -17.311 1.00 80.44 83 THR A CA 1
ATOM 679 C C . THR A 1 83 ? 0.973 9.653 -16.156 1.00 80.44 83 THR A C 1
ATOM 681 O O . THR A 1 83 ? 1.497 9.734 -15.052 1.00 80.44 83 THR A O 1
ATOM 684 N N . GLN A 1 84 ? -0.228 10.174 -16.404 1.00 83.88 84 GLN A N 1
ATOM 685 C CA . GLN A 1 84 ? -1.121 10.690 -15.357 1.00 83.88 84 GLN A CA 1
ATOM 686 C C . GLN A 1 84 ? -2.136 9.633 -14.896 1.00 83.88 84 GLN A C 1
ATOM 688 O O . GLN A 1 84 ? -2.992 9.904 -14.057 1.00 83.88 84 GLN A O 1
ATOM 693 N N . HIS A 1 85 ? -2.079 8.432 -15.473 1.00 90.25 85 HIS A N 1
ATOM 694 C CA . HIS A 1 85 ? -3.007 7.356 -15.172 1.00 90.25 85 HIS A CA 1
ATOM 695 C C . HIS A 1 85 ? -2.488 6.502 -14.012 1.00 90.25 85 HIS A C 1
ATOM 697 O O . HIS A 1 85 ? -1.549 5.724 -14.180 1.00 90.25 85 HIS A O 1
ATOM 703 N N . ALA A 1 86 ? -3.125 6.637 -12.848 1.00 93.50 86 ALA A N 1
ATOM 704 C CA . ALA A 1 86 ? -2.896 5.770 -11.701 1.00 93.50 86 ALA A CA 1
ATOM 705 C C . ALA A 1 86 ? -3.857 4.571 -11.739 1.00 93.50 86 ALA A C 1
ATOM 707 O O . ALA A 1 86 ? -5.072 4.734 -11.882 1.00 93.50 86 ALA A O 1
ATOM 708 N N . TYR A 1 87 ? -3.315 3.363 -11.601 1.00 93.88 87 TYR A N 1
ATOM 709 C CA . TYR A 1 87 ? -4.086 2.124 -11.640 1.00 93.88 87 TYR A CA 1
ATOM 710 C C . TYR A 1 87 ? -4.731 1.862 -10.277 1.00 93.88 87 TYR A C 1
ATOM 712 O O . TYR A 1 87 ? -4.015 1.861 -9.275 1.00 93.88 87 TYR A O 1
ATOM 720 N N . PRO A 1 88 ? -6.048 1.610 -10.200 1.00 94.50 88 PRO A N 1
ATOM 721 C CA . PRO A 1 88 ? -6.685 1.251 -8.941 1.00 94.50 88 PRO A CA 1
ATOM 722 C C . PRO A 1 88 ? -6.166 -0.105 -8.447 1.00 94.50 88 PRO A C 1
ATOM 724 O O . PRO A 1 88 ? -6.087 -1.071 -9.210 1.00 94.50 88 PRO A O 1
ATOM 727 N N . LEU A 1 89 ? -5.831 -0.178 -7.162 1.00 94.12 89 LEU A N 1
ATOM 728 C CA . LEU A 1 89 ? -5.400 -1.401 -6.493 1.00 94.12 89 LEU A CA 1
ATOM 729 C C . LEU A 1 89 ? -6.611 -2.115 -5.890 1.00 94.12 89 LEU A C 1
ATOM 731 O O . LEU A 1 89 ? -7.375 -1.523 -5.131 1.00 94.12 89 LEU A O 1
ATOM 735 N N . GLN A 1 90 ? -6.768 -3.400 -6.211 1.00 92.25 90 GLN A N 1
ATOM 736 C CA . GLN A 1 90 ? -7.801 -4.258 -5.633 1.00 92.25 90 GLN A CA 1
ATOM 737 C C . GLN A 1 90 ? -7.186 -5.143 -4.555 1.00 92.25 90 GLN A C 1
ATOM 739 O O . GLN A 1 90 ? -6.514 -6.121 -4.870 1.00 92.25 90 GLN A O 1
ATOM 744 N N . PHE A 1 91 ? -7.410 -4.798 -3.290 1.00 91.44 91 PHE A N 1
ATOM 745 C CA . PHE A 1 91 ? -6.867 -5.541 -2.154 1.00 91.44 91 PHE A CA 1
ATOM 746 C C . PHE A 1 91 ? -7.687 -6.817 -1.909 1.00 91.44 91 PHE A C 1
ATOM 748 O O . PHE A 1 91 ? -8.855 -6.714 -1.532 1.00 91.44 91 PHE A O 1
ATOM 755 N N . PRO A 1 92 ? -7.119 -8.027 -2.082 1.00 90.44 92 PRO A N 1
ATOM 756 C CA . PRO A 1 92 ? -7.887 -9.272 -1.976 1.00 90.44 92 PRO A CA 1
ATOM 757 C C . PRO A 1 92 ? -8.537 -9.479 -0.604 1.00 90.44 92 PRO A C 1
ATOM 759 O O . PRO A 1 92 ? -9.646 -10.001 -0.510 1.00 90.44 92 PRO A O 1
ATOM 762 N N . ASP A 1 93 ? -7.866 -9.021 0.454 1.00 88.56 93 ASP A N 1
ATOM 763 C CA . ASP A 1 93 ? -8.335 -9.144 1.836 1.00 88.56 93 ASP A CA 1
ATOM 764 C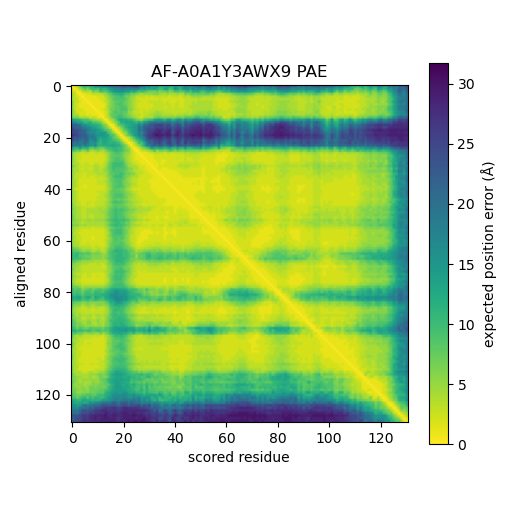 C . ASP A 1 93 ? -9.259 -7.981 2.262 1.00 88.56 93 ASP A C 1
ATOM 766 O O . ASP A 1 93 ? -9.670 -7.909 3.419 1.00 88.56 93 ASP A O 1
ATOM 770 N N . CYS A 1 94 ? -9.617 -7.074 1.340 1.00 87.69 94 CYS A N 1
ATOM 771 C CA . CYS A 1 94 ? -10.557 -5.979 1.582 1.00 87.69 94 CYS A CA 1
ATOM 772 C C . CYS A 1 94 ? -11.528 -5.802 0.402 1.00 87.69 94 CYS A C 1
ATOM 774 O O . CYS A 1 94 ? -11.247 -5.114 -0.577 1.00 87.69 94 CYS A O 1
ATOM 776 N N . THR A 1 95 ? -12.700 -6.432 0.495 1.00 83.00 95 THR A N 1
ATOM 777 C CA . THR A 1 95 ? -13.720 -6.414 -0.568 1.00 83.00 95 THR A CA 1
ATOM 778 C C . THR A 1 95 ? -14.451 -5.075 -0.676 1.00 83.00 95 THR A C 1
ATOM 780 O O . THR A 1 95 ? -14.783 -4.469 0.342 1.00 83.00 95 THR A O 1
ATOM 783 N N . GLU A 1 96 ? -14.756 -4.653 -1.910 1.00 83.88 96 GLU A N 1
ATOM 784 C CA . GLU A 1 96 ? -15.457 -3.400 -2.230 1.00 83.88 96 GLU A CA 1
ATOM 785 C C . GLU A 1 96 ? -16.915 -3.367 -1.707 1.00 83.88 96 GLU A C 1
ATOM 787 O O . GLU A 1 96 ? -17.668 -4.315 -1.955 1.00 83.88 96 GLU A O 1
ATOM 792 N N . PRO A 1 97 ? -17.355 -2.285 -1.027 1.00 84.44 97 PRO A N 1
ATOM 793 C CA . PRO A 1 97 ? -16.544 -1.153 -0.580 1.00 84.44 97 PRO A CA 1
ATOM 794 C C . PRO A 1 97 ? -15.584 -1.569 0.543 1.00 84.44 97 PRO A C 1
ATOM 796 O O . PRO A 1 97 ? -16.001 -2.132 1.567 1.00 84.44 97 PRO A O 1
ATOM 799 N N . CYS A 1 98 ? -14.294 -1.278 0.341 1.00 91.44 98 CYS A N 1
ATOM 800 C CA . CYS A 1 98 ? -13.254 -1.527 1.333 1.00 91.44 98 CYS A CA 1
ATOM 801 C C . CYS A 1 98 ? -13.391 -0.480 2.438 1.00 91.44 98 CYS A C 1
ATOM 803 O O . CYS A 1 98 ? -12.864 0.625 2.335 1.00 91.44 98 CYS A O 1
ATOM 805 N N . THR A 1 99 ? -14.174 -0.782 3.472 1.00 92.81 99 THR A N 1
ATOM 806 C CA . THR A 1 99 ? -14.336 0.146 4.592 1.00 92.81 99 THR A CA 1
ATOM 807 C C . THR A 1 99 ? -13.036 0.270 5.375 1.00 92.81 99 THR A C 1
ATOM 809 O O . THR A 1 99 ? -12.214 -0.650 5.398 1.00 92.81 99 THR A O 1
ATOM 812 N N . LEU A 1 100 ? -12.836 1.406 6.034 1.00 90.44 100 LEU A N 1
ATOM 813 C CA . LEU A 1 100 ? -11.619 1.674 6.789 1.00 90.44 100 LEU A CA 1
ATOM 814 C C . LEU A 1 100 ? -11.389 0.618 7.884 1.00 90.44 100 LEU A C 1
ATOM 816 O O . LEU A 1 100 ? -10.266 0.155 8.070 1.00 90.44 100 LEU A O 1
ATOM 820 N N . SER A 1 101 ? -12.451 0.147 8.549 1.00 90.69 101 SER A N 1
ATOM 821 C CA . SER A 1 101 ? -12.351 -0.941 9.529 1.00 90.69 101 SER A CA 1
ATOM 822 C C . SER A 1 101 ? -11.899 -2.266 8.908 1.00 90.69 101 SER A C 1
ATOM 824 O O . SER A 1 101 ? -11.053 -2.949 9.488 1.00 90.69 101 SER A O 1
ATOM 826 N N . LYS A 1 102 ? -12.400 -2.619 7.715 1.00 92.00 102 LYS A N 1
ATOM 827 C CA . LYS A 1 102 ? -11.928 -3.807 6.983 1.00 92.00 102 LYS A CA 1
ATOM 828 C C . LYS A 1 102 ? -10.468 -3.664 6.562 1.00 92.00 102 LYS A C 1
ATOM 830 O O . LYS A 1 102 ? -9.709 -4.622 6.678 1.00 92.00 102 LYS A O 1
ATOM 835 N N . PHE A 1 103 ? -10.059 -2.474 6.124 1.00 91.06 103 PHE A N 1
ATOM 836 C CA . PHE A 1 103 ? -8.664 -2.200 5.795 1.00 91.06 103 PHE A CA 1
ATOM 837 C C . PHE A 1 103 ? -7.752 -2.426 7.011 1.00 91.06 103 PHE A C 1
ATOM 839 O O . PHE A 1 103 ? -6.800 -3.200 6.912 1.00 91.06 103 PHE A O 1
ATOM 846 N N . HIS A 1 104 ? -8.078 -1.852 8.176 1.00 90.19 104 HIS A N 1
ATOM 847 C CA . HIS A 1 104 ? -7.320 -2.088 9.413 1.00 90.19 104 HIS A CA 1
ATOM 848 C C . HIS A 1 104 ? -7.229 -3.575 9.765 1.00 90.19 104 HIS A C 1
ATOM 850 O O . HIS A 1 104 ? -6.172 -4.054 10.173 1.00 90.19 104 HIS A O 1
ATOM 856 N N . GLN A 1 105 ? -8.317 -4.322 9.574 1.00 91.12 105 GLN A N 1
ATOM 857 C CA . GLN A 1 105 ? -8.309 -5.765 9.779 1.00 91.12 105 GLN A CA 1
ATOM 858 C C . GLN A 1 105 ? -7.367 -6.482 8.801 1.00 91.12 105 GLN A C 1
ATOM 860 O O . GLN A 1 105 ? -6.645 -7.381 9.222 1.00 91.12 105 GLN A O 1
ATOM 865 N N . SER A 1 106 ? -7.339 -6.071 7.529 1.00 90.88 106 SER A N 1
ATOM 866 C CA . SER A 1 106 ? -6.499 -6.689 6.494 1.00 90.88 106 SER A CA 1
ATOM 867 C C . SER A 1 106 ? -4.997 -6.506 6.731 1.00 90.88 106 SER A C 1
ATOM 869 O O . SER A 1 106 ? -4.215 -7.392 6.403 1.00 90.88 106 SER A O 1
ATOM 871 N N . ILE A 1 107 ? -4.589 -5.391 7.348 1.00 89.88 107 ILE A N 1
ATOM 872 C CA . ILE A 1 107 ? -3.175 -5.106 7.637 1.00 89.88 107 ILE A CA 1
ATOM 873 C C . ILE A 1 107 ? -2.750 -5.509 9.051 1.00 89.88 107 ILE A C 1
ATOM 875 O O . ILE A 1 107 ? -1.587 -5.332 9.402 1.00 89.88 107 ILE A O 1
ATOM 879 N N . LYS A 1 108 ? -3.667 -6.028 9.877 1.00 90.25 108 LYS A N 1
ATOM 880 C CA . LYS A 1 108 ? -3.426 -6.278 11.304 1.00 90.25 108 LYS A CA 1
ATOM 881 C C . LYS A 1 108 ? -2.186 -7.138 11.552 1.00 90.25 108 LYS A C 1
ATOM 883 O O . LYS A 1 108 ? -1.376 -6.800 12.407 1.00 90.25 108 LYS A O 1
ATOM 888 N N . ASP A 1 109 ? -2.020 -8.199 10.770 1.00 88.88 109 ASP A N 1
ATOM 889 C CA . ASP A 1 109 ? -0.906 -9.143 10.917 1.00 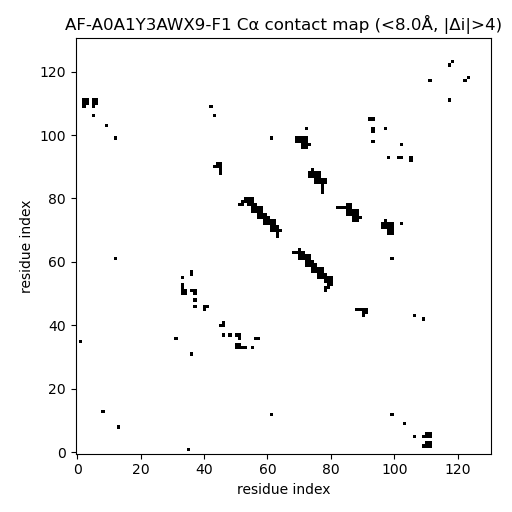88.88 109 ASP A CA 1
ATOM 890 C C . ASP A 1 109 ? 0.423 -8.592 10.361 1.00 88.88 109 ASP A C 1
ATOM 892 O O . ASP A 1 109 ? 1.482 -9.176 10.580 1.00 88.88 109 ASP A O 1
ATOM 896 N N . LEU A 1 110 ? 0.381 -7.460 9.649 1.00 88.38 110 LEU A N 1
ATOM 897 C CA . LEU A 1 110 ? 1.555 -6.758 9.119 1.00 88.38 110 LEU A CA 1
ATOM 898 C C . LEU A 1 110 ? 2.095 -5.700 10.096 1.00 88.38 110 LEU A C 1
ATOM 900 O O . LEU A 1 110 ? 3.198 -5.185 9.900 1.00 88.38 110 LEU A O 1
ATOM 904 N N . ILE A 1 111 ? 1.329 -5.361 11.138 1.00 87.44 111 ILE A N 1
ATOM 905 C CA . ILE A 1 111 ? 1.727 -4.393 12.161 1.00 87.44 111 ILE A CA 1
ATOM 906 C C . ILE A 1 111 ? 2.641 -5.0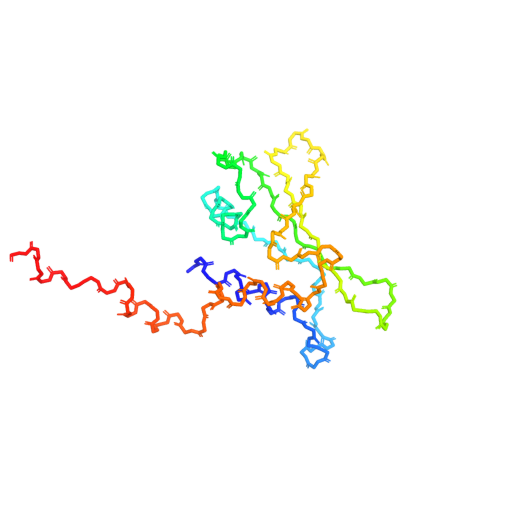88 13.172 1.00 87.44 111 ILE A C 1
ATOM 908 O O . ILE A 1 111 ? 2.262 -6.057 13.826 1.00 87.44 111 ILE A O 1
ATOM 912 N N . ILE A 1 112 ? 3.851 -4.556 13.337 1.00 83.56 112 ILE A N 1
ATOM 913 C CA . ILE A 1 112 ? 4.788 -5.029 14.359 1.00 83.56 112 ILE A CA 1
ATOM 914 C C . ILE A 1 112 ? 4.471 -4.316 15.677 1.00 83.56 112 ILE A C 1
ATOM 916 O O . ILE A 1 112 ? 4.722 -3.121 15.810 1.00 83.56 112 ILE A O 1
ATOM 920 N N . GLU A 1 113 ? 3.947 -5.048 16.661 1.00 79.81 113 GLU A N 1
ATOM 921 C CA . GLU A 1 113 ? 3.647 -4.493 17.992 1.00 79.81 113 GLU A CA 1
ATOM 922 C C . GLU A 1 113 ? 4.915 -4.187 18.805 1.00 79.81 113 GLU A C 1
ATOM 924 O O . GLU A 1 113 ? 4.995 -3.160 19.476 1.00 79.81 113 GLU A O 1
ATOM 929 N N . ASP A 1 114 ? 5.916 -5.071 18.735 1.00 83.12 114 ASP A N 1
ATOM 930 C CA . ASP A 1 114 ? 7.179 -4.951 19.471 1.00 83.12 114 ASP A CA 1
ATOM 931 C C . ASP A 1 114 ? 8.372 -5.237 18.539 1.00 83.12 114 ASP A C 1
ATOM 933 O O . ASP A 1 114 ? 8.753 -6.399 18.334 1.00 83.12 114 ASP A O 1
ATOM 937 N N . PRO A 1 115 ? 8.970 -4.180 17.956 1.00 76.88 115 PRO A N 1
ATOM 938 C CA . PRO A 1 115 ? 10.122 -4.312 17.074 1.00 76.88 115 PRO A CA 1
ATOM 939 C C . PRO A 1 115 ? 11.341 -4.934 17.757 1.00 76.88 115 PRO A C 1
ATOM 941 O O . PRO A 1 115 ? 12.055 -5.716 17.130 1.00 76.88 115 PRO A O 1
ATOM 944 N N . GLU A 1 116 ? 11.589 -4.636 19.036 1.00 80.44 116 GLU A N 1
ATOM 945 C CA . GLU A 1 116 ? 12.756 -5.167 19.747 1.00 80.44 116 GLU A CA 1
ATOM 946 C C . GLU A 1 116 ? 12.641 -6.671 19.971 1.00 80.44 116 GLU A C 1
ATOM 948 O O . GLU A 1 116 ? 13.613 -7.414 19.798 1.00 80.44 116 GLU A O 1
ATOM 953 N N . LYS A 1 117 ? 11.452 -7.132 20.362 1.00 81.56 117 LYS A N 1
ATOM 954 C CA . LYS A 1 117 ? 11.179 -8.556 20.542 1.00 81.56 117 LYS A CA 1
ATOM 955 C C . LYS A 1 117 ? 11.269 -9.305 19.218 1.00 81.56 117 LYS A C 1
ATOM 957 O O . LYS A 1 117 ? 11.876 -10.375 19.187 1.00 81.56 117 LYS A O 1
ATOM 962 N N . LEU A 1 118 ? 10.720 -8.741 18.141 1.00 77.31 118 LEU A N 1
ATOM 963 C CA . LEU A 1 118 ? 10.803 -9.340 16.809 1.00 77.31 118 LEU A CA 1
ATOM 964 C C . LEU A 1 118 ? 12.264 -9.478 16.360 1.00 77.31 118 LEU A C 1
ATOM 966 O O . LEU A 1 118 ? 12.678 -10.557 15.951 1.00 77.31 118 LEU A O 1
ATOM 970 N N . LEU A 1 119 ? 13.073 -8.427 16.524 1.00 77.69 119 LEU A N 1
ATOM 971 C CA . LEU A 1 119 ? 14.502 -8.463 16.199 1.00 77.69 119 LEU A CA 1
ATOM 972 C C . LEU A 1 119 ? 15.253 -9.546 16.987 1.00 77.69 119 LEU A C 1
ATOM 974 O O . LEU A 1 119 ? 16.073 -10.262 16.416 1.00 77.69 119 LEU A O 1
ATOM 978 N N . LYS A 1 120 ? 14.962 -9.698 18.285 1.00 79.31 120 LYS A N 1
ATOM 979 C CA . LYS A 1 120 ? 15.586 -10.729 19.134 1.00 79.31 120 LYS A CA 1
ATOM 980 C C . LYS A 1 120 ? 15.190 -12.154 18.742 1.00 79.31 120 LYS A C 1
ATOM 982 O O . LYS A 1 120 ? 15.981 -13.062 18.962 1.00 79.31 120 LYS A O 1
ATOM 987 N N . HIS A 1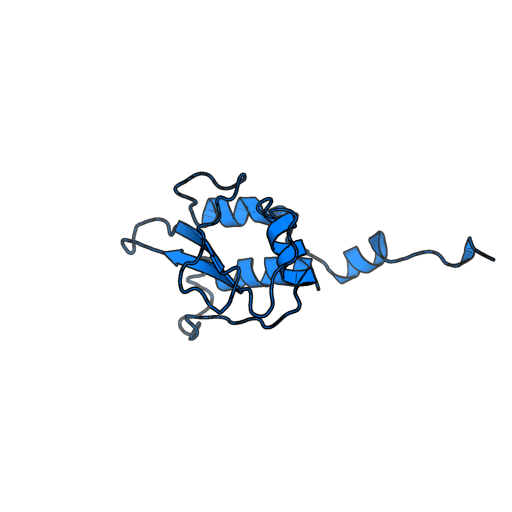 121 ? 13.988 -12.355 18.209 1.00 78.94 121 HIS A N 1
ATOM 988 C CA . HIS A 1 121 ? 13.489 -13.680 17.837 1.00 78.94 121 HIS A CA 1
ATOM 989 C C . HIS A 1 121 ? 13.883 -14.078 16.407 1.00 78.94 121 HIS A C 1
ATOM 991 O O . HIS A 1 121 ? 14.343 -15.192 16.185 1.00 78.94 121 HIS A O 1
ATOM 997 N N . GLU A 1 122 ? 13.734 -13.157 15.452 1.00 73.88 122 GLU A N 1
ATOM 998 C CA . GLU A 1 122 ? 13.850 -13.436 14.013 1.00 73.88 122 GLU A CA 1
ATOM 999 C C . GLU A 1 122 ? 15.226 -13.080 13.436 1.00 73.88 122 GLU A C 1
ATOM 1001 O O . GLU A 1 122 ? 15.704 -13.729 12.508 1.00 73.88 122 GLU A O 1
ATOM 1006 N N . CYS A 1 123 ? 15.887 -12.043 13.963 1.00 70.31 123 CYS A N 1
ATOM 1007 C CA . CYS A 1 123 ? 17.162 -11.555 13.423 1.00 70.31 123 CYS A CA 1
ATOM 1008 C C . CYS A 1 123 ? 18.381 -11.983 14.251 1.00 70.31 123 CYS A C 1
ATOM 1010 O O . CYS A 1 123 ? 19.516 -11.718 13.849 1.00 70.31 123 CYS A O 1
ATOM 1012 N N . TYR A 1 124 ? 18.180 -12.653 15.390 1.00 68.44 124 TYR A N 1
ATOM 1013 C CA . TYR A 1 124 ? 19.279 -13.209 16.173 1.00 68.44 124 TYR A CA 1
ATOM 1014 C C . TYR A 1 124 ? 19.765 -14.523 15.552 1.00 68.44 124 TYR A C 1
ATOM 1016 O O . TYR A 1 124 ? 19.302 -15.613 15.883 1.00 68.44 124 TYR A O 1
ATOM 1024 N N . ILE A 1 125 ? 20.724 -14.418 14.634 1.00 65.38 125 ILE A N 1
ATOM 1025 C CA . ILE A 1 125 ? 21.481 -15.573 14.151 1.00 65.38 125 ILE A CA 1
ATOM 1026 C C . ILE A 1 125 ? 22.599 -15.841 15.160 1.00 65.38 125 ILE A C 1
ATOM 1028 O O . ILE A 1 125 ? 23.495 -15.016 15.340 1.00 65.38 125 ILE A O 1
ATOM 1032 N N . ASP A 1 126 ? 22.568 -17.000 15.817 1.00 62.28 126 ASP A N 1
ATOM 1033 C CA . ASP A 1 126 ? 23.662 -17.436 16.683 1.00 62.28 126 ASP A CA 1
ATOM 1034 C C . ASP A 1 126 ? 24.868 -17.820 15.806 1.00 62.28 126 ASP A C 1
ATOM 1036 O O . ASP A 1 126 ? 24.972 -18.935 15.286 1.00 62.28 126 ASP A O 1
ATOM 1040 N N . ILE A 1 127 ? 25.778 -16.863 15.596 1.00 57.50 127 ILE A N 1
ATOM 1041 C CA . ILE A 1 127 ? 26.981 -17.004 14.751 1.00 57.50 127 ILE A CA 1
ATOM 1042 C C . ILE A 1 127 ? 27.882 -18.167 15.232 1.00 57.50 127 ILE A C 1
ATOM 1044 O O . ILE A 1 127 ? 28.727 -18.661 14.485 1.00 57.50 127 ILE A O 1
ATOM 1048 N N . LYS A 1 128 ? 27.670 -18.692 16.448 1.00 54.50 128 LYS A N 1
ATOM 1049 C CA . LYS A 1 128 ? 28.449 -19.795 17.032 1.00 54.50 128 LYS A CA 1
ATOM 1050 C C . LYS A 1 128 ? 28.268 -21.168 16.372 1.00 54.50 128 LYS A C 1
ATOM 1052 O O . LYS A 1 128 ? 28.938 -22.105 16.792 1.00 54.50 128 LYS A O 1
ATOM 1057 N N . LYS A 1 129 ? 27.407 -21.320 15.360 1.00 49.38 129 LYS A N 1
ATOM 1058 C CA . LYS A 1 129 ? 27.295 -22.568 14.572 1.00 49.38 129 LYS A CA 1
ATOM 1059 C C . LYS A 1 129 ? 28.072 -22.568 13.248 1.00 49.38 129 LYS A C 1
ATOM 1061 O O . LYS A 1 129 ? 28.023 -23.570 12.541 1.00 49.38 129 LYS A O 1
ATOM 1066 N N . CYS A 1 130 ? 28.783 -21.488 12.914 1.00 52.09 130 CYS A N 1
ATOM 1067 C CA . CYS A 1 130 ? 29.555 -21.372 11.667 1.00 52.09 130 CYS A CA 1
ATOM 1068 C C . CYS A 1 130 ? 31.082 -21.275 11.864 1.00 52.09 130 CYS A C 1
ATOM 1070 O O . CYS A 1 130 ? 31.776 -20.876 10.930 1.00 52.09 130 CYS A O 1
ATOM 1072 N N . LEU A 1 131 ? 31.608 -21.650 13.037 1.00 39.47 131 LEU A N 1
ATOM 1073 C CA . LEU A 1 131 ? 33.045 -21.813 13.300 1.00 39.47 131 LEU A CA 1
ATOM 1074 C C . LEU A 1 131 ? 33.348 -23.224 13.805 1.00 39.47 131 LEU A C 1
ATOM 1076 O O . LEU A 1 131 ? 32.580 -23.701 14.671 1.00 39.47 131 LEU A O 1
#

Foldseek 3Di:
DLLVVLVVCCVLLPPPPPPDVPPPDPDDDDDDDQVSVQSVCVLLVNHPPDGADPPKDKDKDWDDDDPPGFIAIWIWIDRDPVDPDTHTTDRPQADPSRGSVSVCVSCVVSHDPDPVVCCVPPVDDPCVVVD

Nearest PDB structures (foldseek):
  7bn9-assembly1_A  TM=3.053E-01  e=2.710E+00  Bacillus subtilis subsp. subtilis str. 168